Protein AF-A0A6C9QK22-F1 (afdb_monomer)

Foldseek 3Di:
DDPVQVVVCVVCCVWFKDKDKAQDDPCCVVVDPDDGDSVFKIKIWTAGAPGNPGDHDGTAKIWIFTPDPVDGDIDIDGDD

pLDDT: mean 90.25, std 4.35, range [77.06, 96.06]

InterPro domains:
  IPR007376 dsDNA mimic, putative [NF003469] (1-80)
  IPR007376 dsDNA mimic, putative [PF04269] (1-80)
  IPR007376 dsDNA mimic, putative [PIRSF004916] (1-80)
  IPR036763 Putative dsDNA mimic superfamily [G3DSA:3.10.450.140] (1-80)
  IPR036763 Putative dsDNA mimic superfamily [SSF102816] (1-80)

Organism: Escherichia coli (NCBI:txid562)

Sequence (80 aa):
LDPADVLLFNLQFEERGGAELFDPAEDWQEHVDFDLNPDFFAEVVIGLADSEDGEINDVFARILLCREKDHKLCHIIWRE

Solvent-accessible surface area (backbone atoms only — not comparable to full-atom values): 4682 Å² total; per-residue (Å²): 95,48,75,64,53,56,50,52,44,73,72,41,35,89,67,22,44,49,76,48,83,43,64,59,61,78,69,53,56,82,78,43,99,62,89,85,50,62,93,44,29,33,23,36,44,31,28,33,22,94,38,80,92,44,67,71,72,50,68,49,34,40,32,43,34,43,72,46,87,90,52,84,47,76,48,75,49,63,34,120

Radius of gyration: 13.73 Å; Cα contacts (8 Å, |Δi|>4): 141; chains: 1; bounding box: 37×21×28 Å

Secondary structure (DSSP, 8-state):
--HHHHHHHHHHHHHHEEEEEEPPPGGGGGT-SS---TTTEEEEEEEEESSTTS-EEEEEEEEEEE--SS---EEEEEP-

Nearest PDB structures (foldseek):
  1nnv-assembly1_A  TM=8.520E-01  e=1.753E-06  Haemophilus influenzae
  7ny8-assembly1_C  TM=3.406E-01  e=9.296E+00  synthetic construct

Structure (mmCIF, N/CA/C/O backbone):
data_AF-A0A6C9QK22-F1
#
_entry.id   AF-A0A6C9QK22-F1
#
loop_
_atom_site.group_PDB
_atom_site.id
_atom_site.type_symbol
_atom_site.label_atom_id
_atom_site.label_alt_id
_atom_site.label_comp_id
_atom_site.label_asym_id
_atom_site.label_entity_id
_atom_site.label_seq_id
_atom_site.pdbx_PDB_ins_code
_atom_site.Cartn_x
_atom_site.Cartn_y
_atom_site.Cartn_z
_atom_site.occupancy
_atom_site.B_iso_or_equiv
_atom_site.auth_seq_id
_atom_site.auth_comp_id
_atom_site.auth_asym_id
_atom_site.auth_atom_id
_atom_site.pdbx_PDB_model_num
ATOM 1 N N . LEU A 1 1 ? 2.351 -5.901 -10.553 1.00 81.06 1 LEU A N 1
ATOM 2 C CA . LEU A 1 1 ? 3.649 -5.818 -9.853 1.00 81.06 1 LEU A CA 1
ATOM 3 C C . LEU A 1 1 ? 4.589 -6.818 -10.467 1.00 81.06 1 LEU A C 1
ATOM 5 O O . LEU A 1 1 ? 4.459 -8.028 -10.261 1.00 81.06 1 LEU A O 1
ATOM 9 N N . ASP A 1 2 ? 5.494 -6.293 -11.267 1.00 89.44 2 ASP A N 1
ATOM 10 C CA . ASP A 1 2 ? 6.383 -7.097 -12.072 1.00 89.44 2 ASP A CA 1
ATOM 11 C C . ASP A 1 2 ? 7.612 -7.545 -11.269 1.00 89.44 2 ASP A C 1
ATOM 13 O O . ASP A 1 2 ? 7.959 -6.959 -10.239 1.00 89.44 2 ASP A O 1
ATOM 17 N N . PRO A 1 3 ? 8.337 -8.578 -11.732 1.00 89.00 3 PRO A N 1
ATOM 18 C CA . PRO A 1 3 ? 9.563 -9.026 -11.072 1.00 89.00 3 PRO A CA 1
ATOM 19 C C . PRO A 1 3 ? 10.610 -7.914 -10.897 1.00 89.00 3 PRO A C 1
ATOM 21 O O . PRO A 1 3 ? 11.394 -7.953 -9.949 1.00 89.00 3 PRO A O 1
ATOM 24 N N . ALA A 1 4 ? 10.624 -6.929 -11.801 1.00 89.06 4 ALA A N 1
ATOM 25 C CA . ALA A 1 4 ? 11.496 -5.763 -11.709 1.00 89.06 4 ALA A CA 1
ATOM 26 C C . ALA A 1 4 ? 1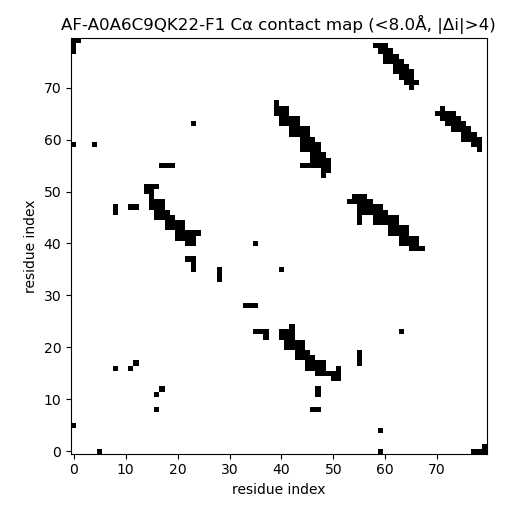1.126 -4.857 -10.524 1.00 89.06 4 ALA A C 1
ATOM 28 O O . ALA A 1 4 ? 12.027 -4.417 -9.814 1.00 89.06 4 ALA A O 1
ATOM 29 N N . ASP A 1 5 ? 9.831 -4.655 -10.262 1.00 89.12 5 ASP A N 1
ATOM 30 C CA . ASP A 1 5 ? 9.346 -3.887 -9.112 1.00 89.12 5 ASP A CA 1
ATOM 31 C C . ASP A 1 5 ? 9.714 -4.580 -7.803 1.00 89.12 5 ASP A C 1
ATOM 33 O O . ASP A 1 5 ? 10.240 -3.957 -6.884 1.00 89.12 5 ASP A O 1
ATOM 37 N N . VAL A 1 6 ? 9.512 -5.901 -7.732 1.00 87.69 6 VAL A N 1
ATOM 38 C CA . VAL A 1 6 ? 9.894 -6.696 -6.555 1.00 87.69 6 VAL A CA 1
ATOM 39 C C . VAL A 1 6 ? 11.392 -6.565 -6.278 1.00 87.69 6 VAL A C 1
ATOM 41 O O . VAL A 1 6 ? 11.805 -6.420 -5.127 1.00 87.69 6 VAL A O 1
ATOM 44 N N . LEU A 1 7 ? 12.225 -6.621 -7.319 1.00 89.19 7 LEU A N 1
ATOM 45 C CA . LEU A 1 7 ? 13.670 -6.472 -7.178 1.00 89.19 7 LEU A CA 1
ATOM 46 C C . LEU A 1 7 ? 14.056 -5.053 -6.741 1.00 89.19 7 LEU A C 1
ATOM 48 O O . LEU A 1 7 ? 14.863 -4.906 -5.826 1.00 89.19 7 LEU A O 1
ATOM 52 N N . LEU A 1 8 ? 13.481 -4.030 -7.376 1.00 87.38 8 LEU A N 1
ATOM 53 C CA . LEU A 1 8 ? 13.736 -2.624 -7.068 1.00 87.38 8 LEU A CA 1
ATOM 54 C C . LEU A 1 8 ? 13.383 -2.305 -5.615 1.00 87.38 8 LEU A C 1
ATOM 56 O O . LEU A 1 8 ? 14.213 -1.754 -4.894 1.00 87.38 8 LEU A O 1
ATOM 60 N N . PHE A 1 9 ? 12.190 -2.717 -5.185 1.00 87.94 9 PHE A N 1
ATOM 61 C CA . PHE A 1 9 ? 11.731 -2.557 -3.814 1.00 87.94 9 PHE A CA 1
ATOM 62 C C . PHE A 1 9 ? 12.701 -3.232 -2.843 1.00 87.94 9 PHE A C 1
ATOM 64 O O . PHE A 1 9 ? 13.257 -2.561 -1.987 1.00 87.94 9 PHE A O 1
ATOM 71 N N . ASN A 1 10 ? 13.014 -4.520 -3.023 1.00 88.44 10 ASN A N 1
ATOM 72 C CA . ASN A 1 10 ? 13.928 -5.233 -2.121 1.00 88.44 10 ASN A CA 1
ATOM 73 C C . ASN A 1 10 ? 15.329 -4.607 -2.029 1.00 88.44 10 ASN A C 1
ATOM 75 O O . ASN A 1 10 ? 15.961 -4.701 -0.983 1.00 88.44 10 ASN A O 1
ATOM 79 N N . LEU A 1 11 ? 15.829 -4.002 -3.111 1.00 89.88 11 LEU A N 1
ATOM 80 C CA . LEU A 1 11 ? 17.147 -3.366 -3.127 1.00 89.88 11 LEU A CA 1
ATOM 81 C C . LEU A 1 11 ? 17.165 -1.996 -2.443 1.00 89.88 11 LEU A C 1
ATOM 83 O O . LEU A 1 11 ? 18.194 -1.632 -1.888 1.00 89.88 11 LEU A O 1
ATOM 87 N N . GLN A 1 12 ? 16.074 -1.229 -2.521 1.00 87.19 12 GLN A N 1
ATOM 88 C CA . GLN A 1 12 ? 16.0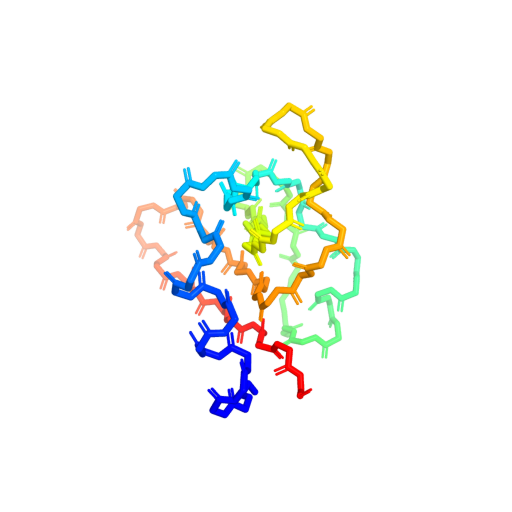39 0.167 -2.061 1.00 87.19 12 GLN A CA 1
ATOM 89 C C . GLN A 1 12 ? 15.214 0.384 -0.789 1.00 87.19 12 GLN A C 1
ATOM 91 O O . GLN A 1 12 ? 15.261 1.469 -0.211 1.00 87.19 12 GLN A O 1
ATOM 96 N N . PHE A 1 13 ? 14.467 -0.625 -0.339 1.00 87.81 13 PHE A N 1
ATOM 97 C CA . PHE A 1 13 ? 13.539 -0.493 0.781 1.00 87.81 13 PHE A CA 1
ATOM 98 C C . PHE A 1 13 ? 14.223 -0.086 2.089 1.00 87.81 13 PHE A C 1
ATOM 100 O O . PHE A 1 13 ? 13.649 0.693 2.838 1.00 87.81 13 PHE A O 1
ATOM 107 N N . GLU A 1 14 ? 15.441 -0.560 2.367 1.00 85.75 14 GLU A N 1
ATOM 108 C CA . GLU A 1 14 ? 16.131 -0.211 3.621 1.00 85.75 14 GLU A CA 1
ATOM 109 C C . GLU A 1 14 ? 16.464 1.284 3.736 1.00 85.75 14 GLU A C 1
ATOM 111 O O . GLU A 1 14 ? 16.462 1.811 4.843 1.00 85.75 14 GLU A O 1
ATOM 116 N N . GLU A 1 15 ? 16.740 1.964 2.620 1.00 86.19 15 GLU A N 1
ATOM 117 C CA . GLU A 1 15 ? 17.160 3.375 2.622 1.00 86.19 15 GLU A CA 1
ATOM 118 C C . GLU A 1 15 ? 16.013 4.342 2.305 1.00 86.19 15 GLU A C 1
ATOM 120 O O . GLU A 1 15 ? 16.017 5.489 2.743 1.00 86.19 15 GLU A O 1
ATOM 125 N N . ARG A 1 16 ? 15.059 3.906 1.477 1.00 90.75 16 ARG A N 1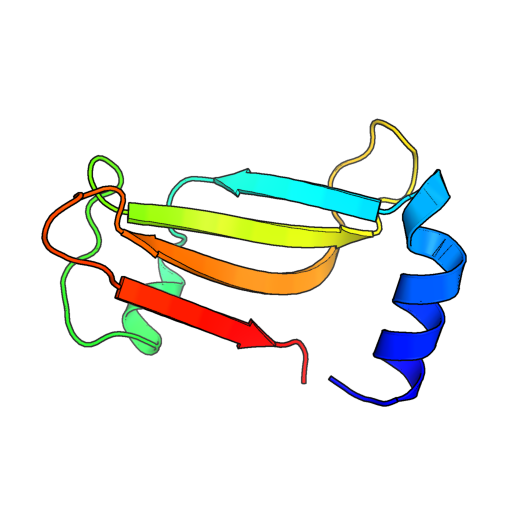
ATOM 126 C CA . ARG A 1 16 ? 14.038 4.776 0.872 1.00 90.75 16 ARG A CA 1
ATOM 127 C C . ARG A 1 16 ? 12.621 4.237 1.026 1.00 90.75 16 ARG A C 1
ATOM 129 O O . ARG A 1 16 ? 11.677 4.867 0.560 1.00 90.75 16 ARG A O 1
ATOM 136 N N . GLY A 1 17 ? 12.473 3.045 1.597 1.00 92.00 17 GLY A N 1
ATOM 137 C CA . GLY A 1 17 ? 11.194 2.374 1.746 1.00 92.00 17 GLY A CA 1
ATOM 138 C C . GLY A 1 17 ? 10.345 2.987 2.842 1.00 92.00 17 GLY A C 1
ATOM 139 O O . GLY A 1 17 ? 10.820 3.254 3.942 1.00 92.00 17 GLY A O 1
ATOM 140 N N . GLY A 1 18 ? 9.062 3.155 2.544 1.00 92.19 18 GLY A N 1
ATOM 141 C CA . GLY A 1 18 ? 8.097 3.722 3.469 1.00 92.19 18 GLY A CA 1
ATOM 142 C C . GLY A 1 18 ? 6.745 3.030 3.388 1.00 92.19 18 GLY A C 1
ATOM 143 O O . GLY A 1 18 ? 6.372 2.432 2.373 1.00 92.19 18 GLY A O 1
ATOM 144 N N . ALA A 1 19 ? 6.006 3.139 4.487 1.00 93.69 19 ALA A N 1
ATOM 145 C CA . ALA A 1 19 ? 4.583 2.858 4.537 1.00 93.69 19 ALA A CA 1
ATOM 146 C C . ALA A 1 19 ? 3.902 4.005 5.285 1.00 93.69 19 ALA A C 1
ATOM 148 O O . ALA A 1 19 ? 4.152 4.207 6.475 1.00 93.69 19 ALA A O 1
ATOM 149 N N . GLU A 1 20 ? 3.050 4.746 4.587 1.00 93.50 20 GLU A N 1
ATOM 150 C CA . GLU A 1 20 ? 2.360 5.914 5.129 1.00 93.50 20 GLU A CA 1
ATOM 151 C C . GLU A 1 20 ? 0.856 5.666 5.218 1.00 93.50 20 GLU A C 1
ATOM 153 O O . GLU A 1 20 ? 0.275 4.982 4.376 1.00 93.50 20 GLU A O 1
ATOM 158 N N . LEU A 1 21 ? 0.235 6.196 6.274 1.00 94.12 21 LEU A N 1
ATOM 159 C CA . LEU A 1 21 ? -1.186 6.031 6.566 1.00 94.12 21 LEU A CA 1
ATOM 160 C C . LEU A 1 21 ? -1.937 7.312 6.202 1.00 94.12 21 LEU A C 1
ATOM 162 O O . LEU A 1 21 ? -1.653 8.372 6.757 1.00 94.12 21 LEU A O 1
ATOM 166 N N . PHE A 1 22 ? -2.949 7.180 5.356 1.00 94.06 22 PHE A N 1
ATOM 167 C CA . PHE A 1 22 ? -3.814 8.260 4.904 1.00 94.06 22 PHE A CA 1
ATOM 168 C C . PHE A 1 22 ? -5.286 7.931 5.157 1.00 94.06 22 PHE A C 1
ATOM 170 O O . PHE A 1 22 ? -5.663 6.786 5.448 1.00 94.06 22 PHE A O 1
ATOM 177 N N . ASP A 1 23 ? -6.127 8.952 5.028 1.00 94.81 23 ASP A N 1
ATOM 178 C CA . ASP A 1 23 ? -7.554 8.732 4.828 1.00 94.81 23 ASP A CA 1
ATOM 179 C C . ASP A 1 23 ? -7.774 8.079 3.450 1.00 94.81 23 ASP A C 1
ATOM 181 O O . ASP A 1 23 ? -6.993 8.338 2.528 1.00 94.81 23 ASP A O 1
ATOM 185 N N . PRO A 1 24 ? -8.799 7.222 3.285 1.00 94.31 24 PRO A N 1
ATOM 186 C CA . PRO A 1 24 ? -9.092 6.608 1.995 1.00 94.31 24 PRO A CA 1
ATOM 187 C C . PRO A 1 24 ? -9.310 7.672 0.921 1.00 94.31 24 PRO A C 1
ATOM 189 O O . PRO A 1 24 ? -10.166 8.545 1.080 1.00 94.31 24 PRO A O 1
ATOM 192 N N . ALA A 1 25 ? -8.559 7.593 -0.175 1.00 93.50 25 ALA A N 1
ATOM 193 C CA . ALA A 1 25 ? -8.792 8.465 -1.318 1.00 93.50 25 ALA A CA 1
ATOM 194 C C . ALA A 1 25 ? -10.148 8.173 -1.994 1.00 93.50 25 ALA A C 1
ATOM 196 O O . ALA A 1 25 ? -10.674 7.060 -1.927 1.00 93.50 25 ALA A O 1
ATOM 197 N N . GLU A 1 26 ? -10.712 9.177 -2.671 1.00 91.69 26 GLU A N 1
ATOM 198 C CA . GLU A 1 26 ? -12.052 9.096 -3.276 1.00 91.69 26 GLU A CA 1
ATOM 199 C C . GLU A 1 26 ? -12.159 8.025 -4.378 1.00 91.69 26 GLU A C 1
ATOM 201 O O . GLU A 1 26 ? -13.226 7.442 -4.575 1.00 91.69 26 GLU A O 1
ATOM 206 N N . ASP A 1 27 ? -11.055 7.723 -5.066 1.00 93.31 27 ASP A N 1
ATOM 207 C CA . ASP A 1 27 ? -10.997 6.750 -6.164 1.00 93.31 27 ASP A CA 1
ATOM 208 C C . ASP A 1 27 ? -11.194 5.299 -5.699 1.00 93.31 27 ASP A C 1
ATOM 210 O O . ASP A 1 27 ? -11.596 4.438 -6.482 1.00 93.31 27 ASP A O 1
ATOM 214 N N . TRP A 1 28 ? -11.026 5.012 -4.403 1.00 93.50 28 TRP A N 1
ATOM 215 C CA . TRP A 1 28 ? -11.364 3.696 -3.861 1.00 93.50 28 TRP A CA 1
ATOM 216 C C . TRP A 1 28 ? -12.823 3.316 -4.080 1.00 93.50 28 TRP A C 1
ATOM 218 O O . TRP A 1 28 ? -13.119 2.125 -4.165 1.00 93.50 28 TRP A O 1
ATOM 228 N N . GLN A 1 29 ? -13.722 4.291 -4.221 1.00 91.75 29 GLN A N 1
ATOM 229 C CA . GLN A 1 29 ? -15.131 4.033 -4.499 1.00 91.75 29 GLN A CA 1
ATOM 230 C C . GLN A 1 29 ? -15.349 3.305 -5.837 1.00 91.75 29 GLN A C 1
ATOM 232 O O . GLN A 1 29 ? -16.367 2.642 -6.010 1.00 91.75 29 GLN A O 1
ATOM 237 N N . GLU A 1 30 ? -14.396 3.382 -6.770 1.00 92.69 30 GLU A N 1
ATOM 238 C CA . GLU A 1 30 ? -14.421 2.629 -8.032 1.00 92.69 30 GLU A CA 1
ATOM 239 C C . GLU A 1 30 ? -14.002 1.160 -7.846 1.00 92.69 30 GLU A C 1
ATOM 241 O O . GLU A 1 30 ? -14.285 0.310 -8.692 1.00 92.69 30 GLU A O 1
ATOM 246 N N . HIS A 1 31 ? -13.341 0.851 -6.729 1.00 89.88 31 HIS A N 1
ATOM 247 C CA . HIS A 1 31 ? -12.812 -0.470 -6.402 1.00 89.88 31 HIS A CA 1
ATOM 248 C C . HIS A 1 31 ? -13.660 -1.235 -5.378 1.00 89.88 31 HIS A C 1
ATOM 250 O O . HIS A 1 31 ? -13.499 -2.453 -5.255 1.00 89.88 31 HIS A O 1
ATOM 256 N N . VAL A 1 32 ? -14.538 -0.549 -4.636 1.00 89.25 32 VAL A N 1
ATOM 257 C CA . VAL A 1 32 ? -15.375 -1.151 -3.592 1.00 89.25 32 VAL A CA 1
ATOM 258 C C . VAL A 1 32 ? -16.843 -0.734 -3.692 1.00 89.25 32 VAL A C 1
ATOM 260 O O . VAL A 1 32 ? -17.171 0.410 -3.988 1.00 89.25 32 VAL A O 1
ATOM 263 N N . ASP A 1 33 ? -17.741 -1.662 -3.359 1.00 88.62 33 ASP A N 1
ATOM 264 C CA . ASP A 1 33 ? -19.198 -1.474 -3.462 1.00 88.62 33 ASP A CA 1
ATOM 265 C C . ASP A 1 33 ? -19.855 -0.955 -2.159 1.00 88.62 33 ASP A C 1
ATOM 267 O O . ASP A 1 33 ? -21.033 -1.210 -1.901 1.00 88.62 33 ASP A O 1
ATOM 271 N N . PHE A 1 34 ? -19.106 -0.277 -1.288 1.00 86.69 34 PHE A N 1
ATOM 272 C CA . PHE A 1 34 ? -19.602 0.250 -0.007 1.00 86.69 34 PHE A CA 1
ATOM 273 C C . PHE A 1 34 ? -19.060 1.652 0.277 1.00 86.69 34 PHE A C 1
ATOM 275 O O . PHE A 1 34 ? -18.053 2.059 -0.297 1.00 86.69 34 PHE A O 1
ATOM 282 N N . ASP A 1 35 ? -19.727 2.381 1.174 1.00 87.25 35 ASP A N 1
ATOM 283 C CA . ASP A 1 35 ? -19.315 3.728 1.569 1.00 87.25 35 ASP A CA 1
ATOM 284 C C . ASP A 1 35 ? -18.061 3.697 2.452 1.00 87.25 35 ASP A C 1
ATOM 286 O O . ASP A 1 35 ? -18.000 2.995 3.470 1.00 87.25 35 ASP A O 1
ATOM 290 N N . LEU A 1 36 ? -17.074 4.513 2.089 1.00 89.94 36 LEU A N 1
ATOM 291 C CA . LEU A 1 36 ? -15.837 4.672 2.843 1.00 89.94 36 LEU A CA 1
ATOM 292 C C . LEU A 1 36 ? -15.951 5.834 3.822 1.00 89.94 36 LEU A C 1
ATOM 294 O O . LEU A 1 36 ? -15.976 7.000 3.441 1.00 89.94 36 LEU A O 1
ATOM 298 N N . ASN A 1 37 ? -15.995 5.505 5.112 1.00 90.00 37 ASN A N 1
ATOM 299 C CA . ASN A 1 37 ? -15.893 6.486 6.185 1.00 90.00 37 ASN A CA 1
ATOM 300 C C . ASN A 1 37 ? -14.452 6.501 6.748 1.00 90.00 37 ASN A C 1
ATOM 302 O O . ASN A 1 37 ? -14.023 5.470 7.276 1.00 90.00 37 ASN A O 1
ATOM 306 N N . PRO A 1 38 ? -13.727 7.639 6.702 1.00 90.19 38 PRO A N 1
ATOM 307 C CA . PRO A 1 38 ? -12.366 7.781 7.245 1.00 90.19 38 PRO A CA 1
ATOM 308 C C . PRO A 1 38 ? -12.213 7.446 8.740 1.00 90.19 38 PRO A C 1
ATOM 310 O O . PRO A 1 38 ? -11.128 7.088 9.200 1.00 90.19 38 PRO A O 1
ATOM 313 N N . ASP A 1 39 ? -13.298 7.494 9.51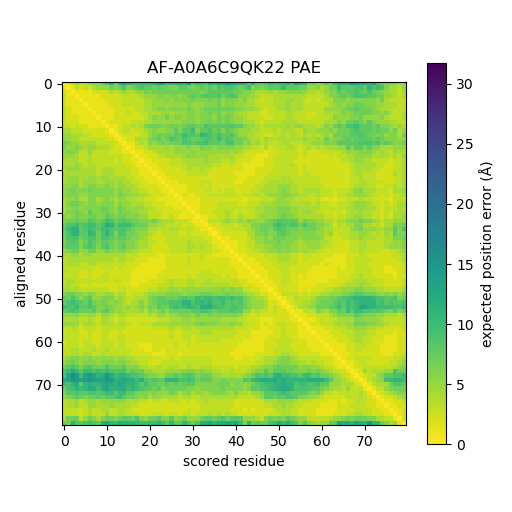9 1.00 90.12 39 ASP A N 1
ATOM 314 C CA . ASP A 1 39 ? -13.279 7.067 10.924 1.00 90.12 39 ASP A CA 1
ATOM 315 C C . ASP A 1 39 ? -13.046 5.551 11.062 1.00 90.12 39 ASP A C 1
ATOM 317 O O . ASP A 1 39 ? -12.452 5.082 12.040 1.00 90.12 39 ASP A O 1
ATOM 321 N N . PHE A 1 40 ? -13.498 4.776 10.071 1.00 90.31 40 PHE A N 1
ATOM 322 C CA . PHE A 1 40 ? -13.479 3.312 10.081 1.00 90.31 40 PHE A CA 1
ATOM 323 C C . PHE A 1 40 ? -12.500 2.708 9.079 1.00 90.31 40 PHE A C 1
ATOM 325 O O . PHE A 1 40 ? -12.051 1.582 9.286 1.00 90.31 40 PHE A O 1
ATOM 332 N N . PHE A 1 41 ? -12.143 3.429 8.022 1.00 93.44 41 PHE A N 1
ATOM 333 C CA . PHE A 1 41 ? -11.248 2.958 6.973 1.00 93.44 41 PHE A CA 1
ATOM 334 C C . PHE A 1 41 ? -9.999 3.822 6.892 1.00 93.44 41 PHE A C 1
ATOM 336 O O . PHE A 1 41 ? -10.035 5.020 7.145 1.00 93.44 41 PHE A O 1
ATOM 343 N N . ALA A 1 42 ? -8.889 3.199 6.523 1.00 94.44 42 ALA A N 1
ATOM 344 C CA . ALA A 1 42 ? -7.645 3.889 6.246 1.00 94.44 42 ALA A CA 1
ATOM 345 C C . ALA A 1 42 ? -6.985 3.313 5.007 1.00 94.44 42 ALA A C 1
ATOM 347 O O . ALA A 1 42 ? -7.121 2.122 4.719 1.00 94.44 42 ALA A O 1
ATOM 348 N N . GLU A 1 43 ? -6.237 4.157 4.321 1.00 95.62 43 GLU A N 1
ATOM 349 C CA . GLU A 1 43 ? -5.362 3.754 3.240 1.00 95.62 43 GLU A CA 1
ATOM 350 C C . GLU A 1 43 ? -3.923 3.691 3.755 1.00 95.62 43 GLU A C 1
ATOM 352 O O . GLU A 1 43 ? -3.467 4.581 4.468 1.00 95.62 43 GLU A O 1
ATOM 357 N N . VAL A 1 44 ? -3.200 2.632 3.408 1.00 95.69 44 VAL A N 1
ATOM 358 C CA . VAL A 1 44 ? -1.751 2.547 3.582 1.00 95.69 44 VAL A CA 1
ATOM 359 C C . VAL A 1 44 ? -1.111 2.534 2.210 1.00 95.69 44 VAL A C 1
ATOM 361 O O . VAL A 1 44 ? -1.360 1.630 1.410 1.00 95.69 44 VAL A O 1
ATOM 364 N N . VAL A 1 45 ? -0.267 3.522 1.955 1.00 95.69 45 VAL A N 1
ATOM 365 C CA . VAL A 1 45 ? 0.523 3.635 0.733 1.00 95.69 45 VAL A CA 1
ATOM 366 C C . VAL A 1 45 ? 1.903 3.063 1.019 1.00 95.69 45 VAL A C 1
ATOM 368 O O . VAL A 1 45 ? 2.581 3.506 1.944 1.00 95.69 45 VAL A O 1
ATOM 371 N N . ILE A 1 46 ? 2.309 2.059 0.244 1.00 94.50 46 ILE A N 1
ATOM 372 C CA . ILE A 1 46 ? 3.618 1.410 0.352 1.00 94.50 46 ILE A CA 1
ATOM 373 C C . ILE A 1 46 ? 4.423 1.725 -0.898 1.00 94.50 46 ILE A C 1
ATOM 375 O O . ILE A 1 46 ? 3.979 1.456 -2.022 1.00 94.50 46 ILE A O 1
ATOM 379 N N . GLY A 1 47 ? 5.637 2.225 -0.702 1.00 94.88 47 GLY A N 1
ATOM 380 C CA . GLY A 1 47 ? 6.529 2.493 -1.814 1.00 94.88 47 GLY A CA 1
ATOM 381 C C . GLY A 1 47 ? 7.895 3.014 -1.411 1.00 94.88 47 GLY A C 1
ATOM 382 O O . GLY A 1 47 ? 8.372 2.741 -0.308 1.00 94.88 47 GLY A O 1
ATOM 383 N N . LEU A 1 48 ? 8.525 3.722 -2.343 1.00 94.25 48 LEU A N 1
ATOM 384 C CA . LEU A 1 48 ? 9.820 4.362 -2.160 1.00 94.25 48 LEU A CA 1
ATOM 385 C C . LEU A 1 48 ? 9.658 5.889 -2.215 1.00 94.25 48 LEU A C 1
ATOM 387 O O . LEU A 1 48 ? 8.909 6.416 -3.040 1.00 94.25 48 LEU A O 1
ATOM 391 N N . ALA A 1 49 ? 10.379 6.589 -1.347 1.00 93.56 49 ALA A N 1
ATOM 392 C CA . ALA A 1 49 ? 10.521 8.042 -1.357 1.00 93.56 49 ALA A CA 1
ATOM 393 C C . ALA A 1 49 ? 11.838 8.461 -2.030 1.00 93.56 49 ALA A C 1
ATOM 395 O O . ALA A 1 49 ? 12.755 7.656 -2.193 1.00 93.56 49 ALA A O 1
ATOM 396 N N . ASP A 1 50 ? 11.993 9.728 -2.417 1.00 88.75 50 ASP A N 1
ATOM 397 C CA . ASP A 1 50 ? 13.269 10.242 -2.958 1.00 88.75 50 ASP A CA 1
ATOM 398 C C . ASP A 1 50 ? 14.381 10.381 -1.911 1.00 88.75 50 ASP A C 1
ATOM 400 O O . ASP A 1 50 ? 15.566 10.374 -2.250 1.00 88.75 50 ASP A O 1
ATOM 404 N N . SER A 1 51 ? 14.005 10.456 -0.639 1.00 86.75 51 SER A N 1
ATOM 405 C CA . SER A 1 51 ? 14.892 10.570 0.518 1.00 86.75 51 SER A CA 1
ATOM 406 C C . SER A 1 51 ? 14.250 9.920 1.742 1.00 86.75 51 SER A C 1
ATOM 408 O O . SER A 1 51 ? 13.040 9.730 1.748 1.00 86.75 51 SER A O 1
ATOM 410 N N . GLU A 1 52 ? 15.037 9.648 2.785 1.00 78.38 52 GLU A N 1
ATOM 411 C CA . GLU A 1 52 ? 14.581 9.003 4.033 1.00 78.38 52 GLU A CA 1
ATOM 412 C C . GLU A 1 52 ? 13.373 9.713 4.684 1.00 78.38 52 GLU A C 1
ATOM 414 O O . GLU A 1 52 ? 12.444 9.054 5.136 1.00 78.38 52 GLU A O 1
ATOM 419 N N . ASP A 1 53 ? 13.338 11.051 4.646 1.00 82.12 53 ASP A N 1
ATOM 420 C CA . ASP A 1 53 ? 12.230 11.878 5.164 1.00 82.12 53 ASP A CA 1
ATOM 421 C C . ASP A 1 53 ? 11.308 12.434 4.055 1.00 82.12 53 ASP A C 1
ATOM 423 O O . ASP A 1 53 ? 10.600 13.424 4.255 1.00 82.12 53 ASP A O 1
ATOM 427 N N . GLY A 1 54 ? 11.393 11.883 2.840 1.00 85.44 54 GLY A N 1
ATOM 428 C CA . GLY A 1 54 ? 10.596 12.328 1.695 1.00 85.44 54 GLY A CA 1
ATOM 429 C C . GLY A 1 54 ? 9.218 11.670 1.649 1.00 85.44 54 GLY A C 1
ATOM 430 O O . GLY A 1 54 ? 9.024 10.588 2.192 1.00 85.44 54 GLY A O 1
ATOM 431 N N . GLU A 1 55 ? 8.278 12.297 0.943 1.00 90.12 55 GLU A N 1
ATOM 432 C CA . GLU A 1 55 ? 6.982 11.679 0.637 1.00 90.12 55 GLU A CA 1
ATOM 433 C C . GLU A 1 55 ? 7.171 10.479 -0.305 1.00 90.12 55 GLU A C 1
ATOM 435 O O . GLU A 1 55 ? 7.990 10.522 -1.235 1.00 90.12 55 GLU A O 1
ATOM 440 N N . ILE A 1 56 ? 6.390 9.416 -0.096 1.00 93.31 56 ILE A N 1
ATOM 441 C CA . ILE A 1 56 ? 6.362 8.273 -1.017 1.00 93.31 56 ILE A CA 1
ATOM 442 C C . ILE A 1 56 ? 5.809 8.729 -2.372 1.00 93.31 56 ILE A C 1
ATOM 444 O O . ILE A 1 56 ? 4.629 9.054 -2.503 1.00 93.31 56 ILE A O 1
ATOM 448 N N . ASN A 1 57 ? 6.653 8.705 -3.402 1.00 91.56 57 ASN A N 1
ATOM 449 C CA . ASN A 1 57 ? 6.285 9.118 -4.757 1.00 91.56 57 ASN A CA 1
ATOM 450 C C . ASN A 1 57 ? 6.324 7.972 -5.778 1.00 91.56 57 ASN A C 1
ATOM 452 O O . ASN A 1 57 ? 5.638 8.041 -6.799 1.00 91.56 57 ASN A O 1
ATOM 456 N N . ASP A 1 58 ? 7.060 6.899 -5.492 1.00 93.38 58 ASP A N 1
ATOM 457 C CA . ASP A 1 58 ? 7.064 5.675 -6.283 1.00 93.38 58 ASP A CA 1
ATOM 458 C C . ASP A 1 58 ? 6.256 4.608 -5.540 1.00 93.38 58 ASP A C 1
ATOM 460 O O . ASP A 1 58 ? 6.764 3.899 -4.671 1.00 93.38 58 ASP A O 1
ATOM 464 N N . VAL A 1 59 ? 4.955 4.552 -5.835 1.00 94.12 59 VAL A N 1
ATOM 465 C CA . VAL A 1 59 ? 3.983 3.707 -5.128 1.00 94.12 59 VAL A CA 1
ATOM 466 C C . VAL A 1 59 ? 3.932 2.307 -5.739 1.00 94.12 59 VAL A C 1
ATOM 468 O O . VAL A 1 59 ? 3.694 2.133 -6.933 1.00 94.12 59 VAL A O 1
ATOM 471 N N . PHE A 1 60 ? 4.098 1.293 -4.891 1.00 94.31 60 PHE A N 1
ATOM 472 C CA . PHE A 1 60 ? 4.063 -0.122 -5.269 1.00 94.31 60 PHE A CA 1
ATOM 473 C C . PHE A 1 60 ? 2.727 -0.764 -4.903 1.00 94.31 60 PHE A C 1
ATOM 475 O O . PHE A 1 60 ? 2.224 -1.620 -5.632 1.00 94.31 60 PHE A O 1
ATOM 482 N N . ALA A 1 61 ? 2.145 -0.360 -3.775 1.00 95.12 61 ALA A N 1
ATOM 483 C CA . ALA A 1 61 ? 0.858 -0.864 -3.331 1.00 95.12 61 ALA A CA 1
ATOM 484 C C . ALA A 1 61 ? 0.075 0.198 -2.567 1.00 95.12 61 ALA A C 1
ATOM 486 O O . ALA A 1 61 ? 0.644 0.980 -1.806 1.00 95.12 61 ALA A O 1
ATOM 487 N N . ARG A 1 62 ? -1.246 0.160 -2.719 1.00 96.06 62 ARG A N 1
ATOM 488 C CA . ARG A 1 62 ? -2.197 0.879 -1.874 1.00 96.06 62 ARG A CA 1
ATOM 489 C C . ARG A 1 62 ? -3.078 -0.148 -1.185 1.00 96.06 62 ARG A C 1
ATOM 491 O O . ARG A 1 62 ? -3.614 -1.047 -1.834 1.00 96.06 62 ARG A O 1
ATOM 498 N N . ILE A 1 63 ? -3.190 -0.050 0.131 1.00 95.69 63 ILE A N 1
ATOM 499 C CA . ILE A 1 63 ? -3.933 -0.996 0.959 1.00 95.69 63 ILE A CA 1
ATOM 500 C C . ILE A 1 63 ? -5.060 -0.249 1.651 1.00 95.69 63 ILE A C 1
ATOM 502 O O . ILE A 1 63 ? -4.808 0.581 2.514 1.00 95.69 63 ILE A O 1
ATOM 506 N N . LEU A 1 64 ? -6.299 -0.590 1.332 1.00 95.25 64 LEU A N 1
ATOM 507 C CA . LEU A 1 64 ? -7.461 -0.132 2.074 1.00 95.25 64 LEU A CA 1
ATOM 508 C C . LEU A 1 64 ? -7.749 -1.117 3.204 1.00 95.25 64 LEU A C 1
ATOM 510 O O . LEU A 1 64 ? -7.969 -2.303 2.948 1.00 95.25 64 LEU A O 1
ATOM 514 N N . LEU A 1 65 ? -7.784 -0.637 4.444 1.00 93.44 65 LEU A N 1
ATOM 515 C CA . LEU A 1 65 ? -8.043 -1.471 5.613 1.00 93.44 65 LEU A CA 1
ATOM 516 C C . LEU A 1 65 ? -9.124 -0.892 6.520 1.00 93.44 65 LEU A C 1
ATOM 518 O O . LEU A 1 65 ? -9.152 0.301 6.817 1.00 93.44 65 LEU A O 1
ATOM 522 N N . CYS A 1 66 ? -10.001 -1.778 6.990 1.00 92.75 66 CYS A N 1
ATOM 523 C CA . CYS A 1 66 ? -10.987 -1.461 8.013 1.00 92.75 66 CYS A CA 1
ATOM 524 C C . CYS A 1 66 ? -10.354 -1.566 9.410 1.00 92.75 66 CYS A C 1
ATOM 526 O O . CYS A 1 66 ? -9.691 -2.552 9.741 1.00 92.75 66 CYS A O 1
ATOM 528 N N . ARG A 1 67 ? -10.565 -0.543 10.240 1.00 88.44 67 ARG A N 1
ATOM 529 C CA . ARG A 1 67 ? -10.069 -0.441 11.621 1.00 88.44 67 ARG A CA 1
ATOM 530 C C . ARG A 1 67 ? -10.991 -1.125 12.636 1.00 88.44 67 ARG A C 1
ATOM 532 O O . ARG A 1 67 ? -10.620 -1.261 13.805 1.00 88.44 67 ARG A O 1
ATOM 539 N N . GLU A 1 68 ? -12.177 -1.568 12.223 1.00 88.44 68 GLU A N 1
ATOM 540 C CA . GLU A 1 68 ? -13.103 -2.289 13.095 1.00 88.44 68 GLU A CA 1
ATOM 541 C C . GLU A 1 68 ? -12.612 -3.718 13.376 1.00 88.44 68 GLU A C 1
ATOM 543 O O . GLU A 1 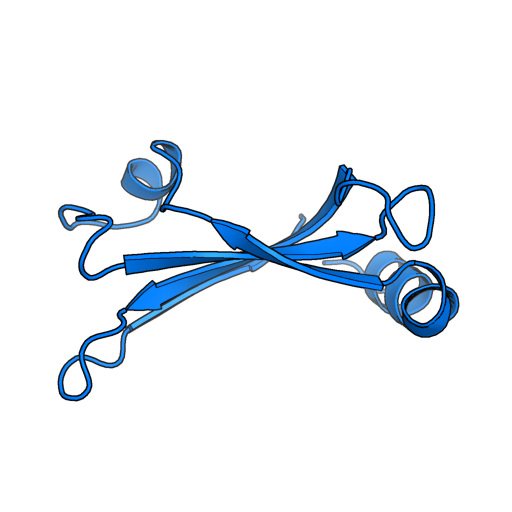68 ? -12.252 -4.477 12.477 1.00 88.44 68 GLU A O 1
ATOM 548 N N . LYS A 1 69 ? -12.611 -4.123 14.652 1.00 81.19 69 LYS A N 1
ATOM 549 C CA . LYS A 1 69 ? -12.065 -5.428 15.073 1.00 81.19 69 LYS A CA 1
ATOM 550 C C . LYS A 1 69 ? -12.858 -6.618 14.539 1.00 81.19 69 LYS A C 1
ATOM 552 O O . LYS A 1 69 ? -12.269 -7.664 14.253 1.00 81.19 69 LYS A O 1
ATOM 557 N N . ASP A 1 70 ? -14.171 -6.453 14.447 1.00 82.62 70 ASP A N 1
ATOM 558 C CA . ASP A 1 70 ? -15.101 -7.515 14.077 1.00 82.62 70 ASP A CA 1
ATOM 559 C C . ASP A 1 70 ? -15.301 -7.605 12.557 1.00 82.62 70 ASP A C 1
ATOM 561 O O . ASP A 1 70 ? -15.696 -8.655 12.051 1.00 82.6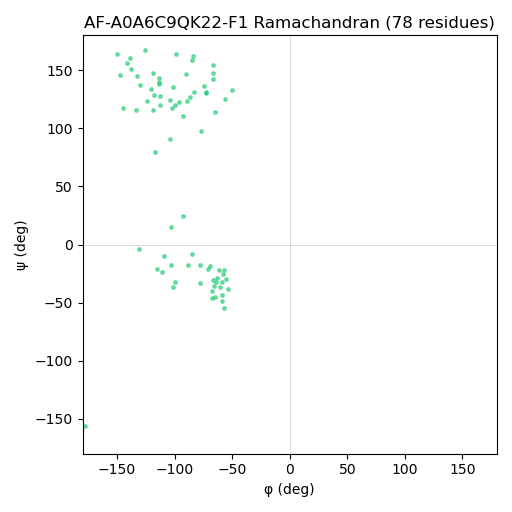2 70 ASP A O 1
ATOM 565 N N . HIS A 1 71 ? -14.944 -6.552 11.811 1.00 79.94 71 HIS A N 1
ATOM 566 C CA . HIS A 1 71 ? -15.079 -6.470 10.357 1.00 79.94 71 HIS A CA 1
ATOM 567 C C . HIS A 1 71 ? -13.705 -6.342 9.695 1.00 79.94 71 HIS A C 1
ATOM 569 O O . HIS A 1 71 ? -13.256 -5.272 9.295 1.00 79.94 71 HIS A O 1
ATOM 575 N N . LYS A 1 72 ? -13.016 -7.479 9.573 1.00 81.75 7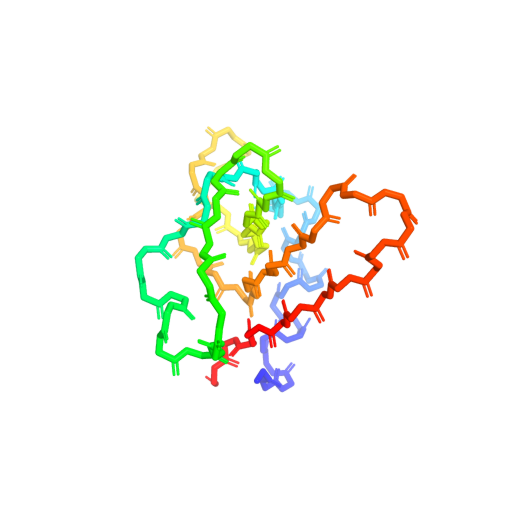2 LYS A N 1
ATOM 576 C CA . LYS A 1 72 ? -11.700 -7.534 8.931 1.00 81.75 72 LYS A CA 1
ATOM 577 C C . L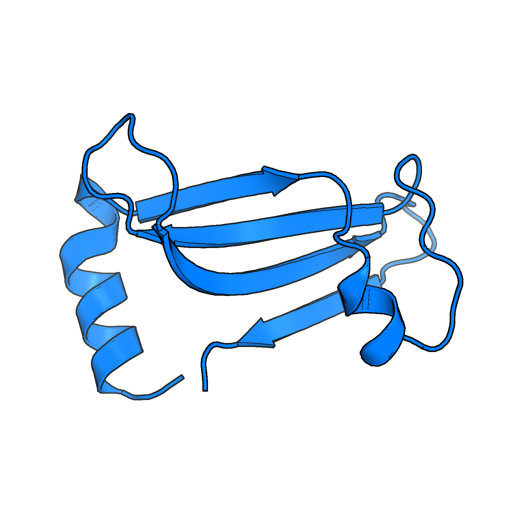YS A 1 72 ? -11.850 -7.470 7.417 1.00 81.75 72 LYS A C 1
ATOM 579 O O . LYS A 1 72 ? -12.086 -8.491 6.774 1.00 81.75 72 LYS A O 1
ATOM 584 N N . LEU A 1 73 ? -11.675 -6.277 6.869 1.00 85.81 73 LEU A N 1
ATOM 585 C CA . LEU A 1 73 ? -11.633 -6.034 5.436 1.00 85.81 73 LEU A CA 1
ATOM 586 C C . LEU A 1 73 ? -10.283 -5.421 5.057 1.00 85.81 73 LEU A C 1
ATOM 588 O O . LEU A 1 73 ? -9.787 -4.520 5.735 1.00 85.81 73 LEU A O 1
ATOM 592 N N . CYS A 1 74 ? -9.689 -5.965 3.998 1.00 89.38 74 CYS A N 1
ATOM 593 C CA . CYS A 1 74 ? -8.416 -5.530 3.443 1.00 89.38 74 CYS A CA 1
ATOM 594 C C . CYS A 1 74 ? -8.465 -5.688 1.920 1.00 89.38 74 CYS A C 1
ATOM 596 O O . CYS A 1 74 ? -8.612 -6.810 1.427 1.00 89.38 74 CYS A O 1
ATOM 598 N N . HIS A 1 75 ? -8.351 -4.581 1.190 1.00 93.44 75 HIS A N 1
ATOM 599 C CA . HIS A 1 75 ? -8.181 -4.578 -0.261 1.00 93.44 75 HIS A CA 1
ATOM 600 C C . HIS A 1 75 ? -6.800 -4.045 -0.598 1.00 93.44 75 HIS A C 1
ATOM 602 O O . HIS A 1 75 ? -6.340 -3.082 0.006 1.00 93.44 75 HIS A O 1
ATOM 608 N N . ILE A 1 76 ? -6.138 -4.680 -1.561 1.00 94.38 76 ILE A N 1
ATOM 609 C CA . ILE A 1 76 ? -4.808 -4.278 -2.005 1.00 94.38 76 ILE A CA 1
ATOM 610 C C . ILE A 1 76 ? -4.876 -4.026 -3.502 1.00 94.38 76 ILE A C 1
ATOM 612 O O . ILE A 1 76 ? -5.248 -4.922 -4.262 1.00 94.38 76 ILE A O 1
ATOM 616 N N . ILE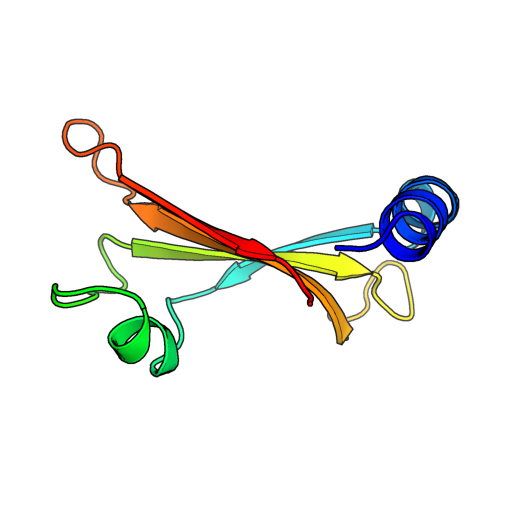 A 1 77 ? -4.490 -2.821 -3.905 1.00 94.31 77 ILE A N 1
ATOM 617 C CA . ILE A 1 77 ? -4.224 -2.466 -5.293 1.00 94.31 77 ILE A CA 1
ATOM 618 C C . ILE A 1 77 ? -2.711 -2.455 -5.450 1.00 94.31 77 ILE A C 1
ATOM 620 O O . ILE A 1 77 ? -2.008 -1.690 -4.789 1.00 94.31 77 ILE A O 1
ATOM 624 N N . TRP A 1 78 ? -2.211 -3.337 -6.304 1.00 93.25 78 TRP A N 1
ATOM 625 C CA . TRP A 1 78 ? -0.805 -3.365 -6.676 1.00 93.25 78 TRP A CA 1
ATOM 626 C C . TRP A 1 78 ? -0.591 -2.473 -7.891 1.00 93.25 78 TRP A C 1
ATOM 628 O O . TRP A 1 78 ? -1.459 -2.411 -8.760 1.00 93.25 78 TRP A O 1
ATOM 638 N N . ARG A 1 79 ? 0.581 -1.841 -7.976 1.00 88.12 79 ARG A N 1
ATOM 639 C CA . ARG A 1 79 ? 1.065 -1.239 -9.220 1.00 88.12 79 ARG A CA 1
ATOM 640 C C . ARG A 1 79 ? 0.963 -2.272 -10.343 1.00 88.12 79 ARG A C 1
ATOM 642 O O . ARG A 1 79 ? 1.337 -3.431 -10.120 1.00 88.12 79 ARG A O 1
ATOM 649 N N . GLU A 1 80 ? 0.424 -1.867 -11.491 1.00 77.06 80 GLU A N 1
ATOM 650 C CA . GLU A 1 80 ? 0.399 -2.696 -12.703 1.00 77.06 80 GLU A CA 1
ATOM 651 C C . GLU A 1 80 ? 1.813 -2.910 -13.229 1.00 77.06 80 GLU A C 1
ATOM 653 O O . GLU A 1 80 ? 2.490 -1.900 -13.531 1.00 77.06 80 GLU A O 1
#

Mean predicted aligned error: 4.22 Å